Protein AF-V6KWU2-F1 (afdb_monomer_lite)

Foldseek 3Di:
DEFPAADPPQDTPDDPVVVVVPDPDYADGPPGVVVVVVVVVVVVVVVVVCVVVVD

Secondary structure (DSSP, 8-state):
------BTTTB-SS-HHHHHTT-SS---TTTSHHHHHHHHHHHHHHHHHHHHTT-

InterPro domains:
  IPR000672 Tetrahydrofolate dehydrogenase/cyclohydrolase [PR00085] (9-25)
  IPR000672 Tetrahydrofolate dehydrogenase/cyclohydrolase [PR00085] (26-44)
  IPR020631 Tetrahydrofolate dehydrogenase/cyclohydrolase, NAD(P)-binding domain [PF02882] (9-52)
  IPR020867 Tetrahydrofolate dehydrogenase/cyclohydrolase, conserved site [PS00767] (30-38)
  IPR036291 NAD(P)-binding domain superfamily [SSF51735] (10-52)

Sequence (55 aa):
MIDGGYNPGNAGDVDFGSAVERASLITPVPGGVGPMTIATLLEQTVAAAARQLGA

Structure (mmCIF, N/CA/C/O backbone):
data_AF-V6KWU2-F1
#
_entry.id   AF-V6KWU2-F1
#
loop_
_atom_site.group_PDB
_atom_site.id
_atom_site.type_symbol
_atom_site.label_atom_id
_atom_site.label_alt_id
_atom_site.label_comp_id
_atom_site.label_asym_id
_atom_site.label_entity_id
_atom_site.label_seq_id
_atom_site.pdbx_PDB_ins_code
_atom_site.Cartn_x
_atom_site.Cartn_y
_atom_site.Cartn_z
_atom_site.occupancy
_atom_site.B_iso_or_equiv
_atom_site.auth_seq_id
_atom_site.auth_comp_id
_atom_site.auth_asym_id
_atom_site.auth_atom_id
_atom_site.pdbx_PDB_model_num
ATOM 1 N N . MET A 1 1 ? -3.105 -3.890 -15.328 1.00 89.81 1 MET A N 1
ATOM 2 C CA . MET A 1 1 ? -2.008 -4.527 -14.587 1.00 89.81 1 MET A CA 1
ATOM 3 C C . MET A 1 1 ? -1.882 -3.849 -13.240 1.00 89.81 1 MET A C 1
ATOM 5 O O . MET A 1 1 ? -1.879 -2.625 -13.193 1.00 89.81 1 MET A O 1
ATOM 9 N N . ILE A 1 2 ? -1.839 -4.639 -12.172 1.00 93.62 2 ILE A N 1
ATOM 10 C CA . ILE A 1 2 ? -1.670 -4.154 -10.802 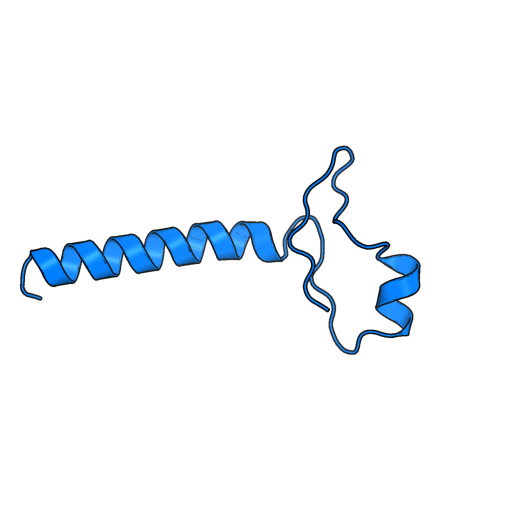1.00 93.62 2 ILE A CA 1
ATOM 11 C C . ILE A 1 2 ? -0.294 -4.616 -10.325 1.00 93.62 2 ILE A C 1
ATOM 13 O O . ILE A 1 2 ? 0.001 -5.805 -10.414 1.00 93.62 2 ILE A O 1
ATOM 17 N N . ASP A 1 3 ? 0.520 -3.677 -9.862 1.00 94.19 3 ASP A N 1
ATOM 18 C CA . ASP A 1 3 ? 1.862 -3.892 -9.327 1.00 94.19 3 ASP A CA 1
ATOM 19 C C . ASP A 1 3 ? 1.848 -3.576 -7.826 1.00 94.19 3 ASP A C 1
ATOM 21 O O . ASP A 1 3 ? 1.603 -2.437 -7.418 1.00 94.19 3 ASP A O 1
ATOM 25 N N . GLY A 1 4 ? 2.020 -4.619 -7.013 1.00 93.06 4 GLY A N 1
ATOM 26 C CA . GLY A 1 4 ? 2.061 -4.530 -5.552 1.00 93.06 4 GLY A CA 1
ATOM 27 C C . GLY A 1 4 ? 3.476 -4.443 -4.982 1.00 93.06 4 GLY A C 1
ATOM 28 O O . GLY A 1 4 ? 3.622 -4.330 -3.764 1.00 93.06 4 GLY A O 1
ATO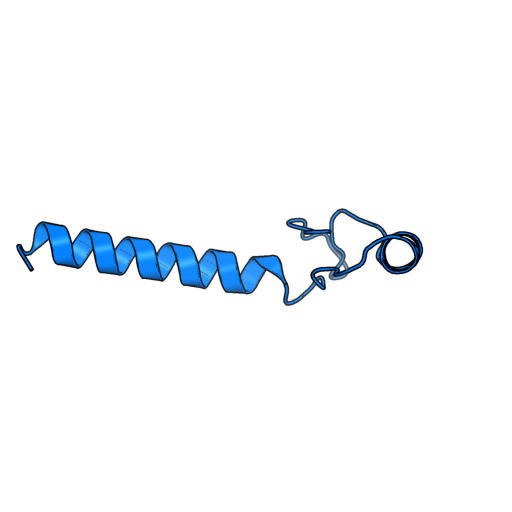M 29 N N . GLY A 1 5 ? 4.490 -4.511 -5.842 1.00 94.44 5 GLY A N 1
ATOM 30 C CA . GLY A 1 5 ? 5.891 -4.511 -5.466 1.00 94.44 5 GLY A CA 1
ATOM 31 C C . GLY A 1 5 ? 6.392 -3.154 -5.014 1.00 94.44 5 GLY A C 1
ATOM 32 O O . GLY A 1 5 ? 5.923 -2.106 -5.465 1.00 94.44 5 GLY A O 1
ATOM 33 N N . TYR A 1 6 ? 7.396 -3.172 -4.142 1.00 95.81 6 TYR A N 1
ATOM 34 C CA . TYR A 1 6 ? 8.187 -1.987 -3.838 1.00 95.81 6 TYR A CA 1
ATOM 35 C C . TYR A 1 6 ? 9.637 -2.378 -3.562 1.00 95.81 6 TYR A C 1
ATOM 37 O O . TYR A 1 6 ? 9.952 -2.987 -2.540 1.00 95.81 6 TYR A O 1
ATOM 45 N N . ASN A 1 7 ? 10.521 -1.987 -4.473 1.00 95.88 7 ASN A N 1
ATOM 46 C CA . ASN A 1 7 ? 11.934 -2.336 -4.487 1.00 95.88 7 ASN A CA 1
ATOM 47 C C . ASN A 1 7 ? 12.814 -1.069 -4.387 1.00 95.88 7 ASN A C 1
ATOM 49 O O . ASN A 1 7 ? 12.353 0.044 -4.682 1.00 95.88 7 ASN A O 1
ATOM 53 N N . PRO A 1 8 ? 14.092 -1.193 -3.968 1.00 94.94 8 PRO A N 1
ATOM 54 C CA . PRO A 1 8 ? 15.030 -0.072 -3.942 1.00 94.94 8 PRO A CA 1
ATOM 55 C C . PRO A 1 8 ? 15.089 0.667 -5.284 1.00 94.94 8 PRO A C 1
ATOM 57 O O . PRO A 1 8 ? 15.031 0.053 -6.345 1.00 94.94 8 PRO A O 1
ATOM 60 N N . GLY A 1 9 ? 15.213 1.994 -5.238 1.00 92.50 9 GLY A N 1
ATOM 61 C CA . GLY A 1 9 ? 15.127 2.827 -6.443 1.00 92.50 9 GLY A CA 1
ATOM 62 C C . GLY A 1 9 ? 13.695 3.171 -6.867 1.00 92.50 9 GLY A C 1
ATOM 63 O O . GLY A 1 9 ? 13.505 3.664 -7.973 1.00 92.50 9 GLY A O 1
ATOM 64 N N . ASN A 1 10 ? 12.709 2.969 -5.983 1.00 90.94 10 ASN A N 1
ATOM 65 C CA . ASN A 1 10 ? 11.292 3.282 -6.208 1.00 90.94 10 ASN A CA 1
ATOM 66 C C . ASN A 1 10 ? 10.677 2.495 -7.378 1.00 90.94 10 ASN A C 1
ATOM 68 O O . ASN A 1 10 ? 9.847 3.025 -8.112 1.00 90.94 10 ASN A O 1
ATOM 72 N N . ALA A 1 11 ? 11.098 1.242 -7.552 1.00 93.62 11 ALA A N 1
ATOM 73 C CA . ALA A 1 11 ? 10.622 0.361 -8.613 1.00 93.62 11 ALA A CA 1
ATOM 74 C C . ALA A 1 11 ? 9.562 -0.621 -8.093 1.00 93.62 11 ALA A C 1
ATOM 76 O O . ALA A 1 11 ? 9.609 -1.027 -6.931 1.00 93.62 11 ALA A O 1
ATOM 77 N N . GLY A 1 12 ? 8.622 -1.005 -8.956 1.00 93.75 12 GLY A N 1
ATOM 78 C CA . GLY A 1 12 ? 7.672 -2.089 -8.694 1.00 93.75 12 GLY A CA 1
ATOM 79 C C . GLY A 1 12 ? 8.261 -3.469 -8.988 1.00 93.75 12 GLY A C 1
ATOM 80 O O . GLY A 1 12 ? 9.473 -3.604 -9.184 1.00 93.75 12 GLY A O 1
ATOM 81 N N . ASP A 1 13 ? 7.416 -4.496 -9.011 1.00 95.94 13 ASP A N 1
ATOM 82 C CA . ASP A 1 13 ? 7.816 -5.859 -9.396 1.00 95.94 13 ASP A CA 1
ATOM 83 C C . ASP A 1 13 ? 7.834 -6.052 -10.916 1.00 95.94 13 ASP A C 1
ATOM 85 O O . ASP A 1 13 ? 8.385 -7.036 -11.419 1.00 95.94 13 ASP A O 1
ATOM 89 N N . VAL A 1 14 ? 7.227 -5.125 -11.658 1.00 93.62 14 VAL A N 1
ATOM 90 C CA . VAL A 1 14 ? 7.122 -5.202 -13.111 1.00 93.62 14 VAL A CA 1
ATOM 91 C C . VAL A 1 14 ? 7.902 -4.074 -13.779 1.00 93.62 14 VAL A C 1
ATOM 93 O O . VAL A 1 14 ? 7.919 -2.933 -13.319 1.00 93.62 14 VAL A O 1
ATOM 96 N N . ASP A 1 15 ? 8.516 -4.382 -14.923 1.00 94.44 15 ASP A N 1
ATOM 97 C CA . ASP A 1 15 ? 9.049 -3.357 -15.816 1.00 94.44 15 ASP A CA 1
ATOM 98 C C . ASP A 1 15 ? 7.908 -2.520 -16.417 1.00 94.44 15 ASP A C 1
ATOM 100 O O . ASP A 1 15 ? 7.138 -2.980 -17.264 1.00 94.44 15 ASP A O 1
ATOM 104 N N . PHE A 1 16 ? 7.819 -1.263 -15.984 1.00 92.88 16 PHE A N 1
ATOM 105 C CA . PHE A 1 16 ? 6.784 -0.331 -16.420 1.00 92.88 16 PHE A CA 1
ATOM 106 C C . PHE A 1 16 ? 6.820 -0.088 -17.937 1.00 92.88 16 PHE A C 1
ATOM 108 O O . PHE A 1 16 ? 5.763 0.042 -18.557 1.00 92.88 16 PHE A O 1
ATOM 115 N N . GLY A 1 17 ? 8.018 -0.053 -18.535 1.00 93.44 17 GLY A N 1
ATOM 116 C CA . GLY A 1 17 ? 8.208 0.275 -19.948 1.00 93.44 17 GLY A CA 1
ATOM 117 C C . GLY A 1 17 ? 7.592 -0.765 -20.878 1.00 93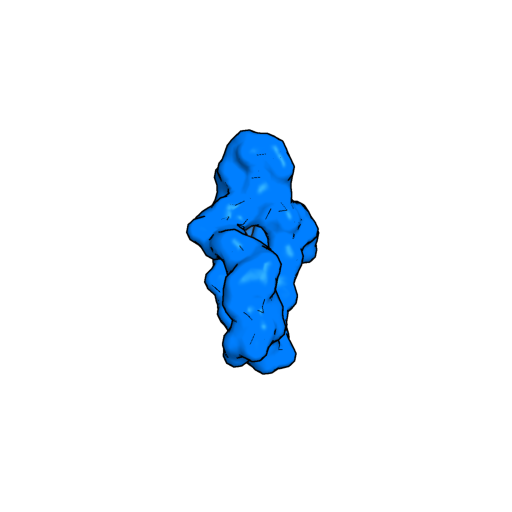.44 17 GLY A C 1
ATOM 118 O O . GLY A 1 17 ? 6.773 -0.427 -21.727 1.00 93.44 17 GLY A O 1
ATOM 119 N N . SER A 1 18 ? 7.918 -2.042 -20.688 1.00 94.75 18 SER A N 1
ATOM 120 C CA . SER A 1 18 ? 7.308 -3.113 -21.488 1.00 94.75 18 SER A CA 1
ATOM 121 C C . SER A 1 18 ? 5.838 -3.362 -21.138 1.00 94.75 18 SER A C 1
ATOM 123 O O . SER A 1 18 ? 5.045 -3.768 -21.993 1.00 94.75 18 SER A O 1
ATOM 125 N N . ALA A 1 19 ? 5.438 -3.123 -19.889 1.00 93.81 19 ALA A N 1
ATOM 126 C CA . ALA A 1 19 ? 4.082 -3.420 -19.457 1.00 93.81 19 ALA A CA 1
ATOM 127 C C . ALA A 1 19 ? 3.041 -2.393 -19.917 1.00 93.81 19 ALA A C 1
ATOM 129 O O . ALA A 1 19 ? 1.902 -2.782 -20.195 1.00 93.81 19 ALA A O 1
ATOM 130 N N . VAL A 1 20 ? 3.402 -1.110 -20.032 1.00 94.50 20 VAL A N 1
ATOM 131 C CA . VAL A 1 20 ? 2.467 -0.062 -20.484 1.00 94.50 20 VAL A CA 1
ATOM 132 C C . VAL A 1 20 ? 2.035 -0.254 -21.941 1.00 94.50 20 VAL A C 1
ATOM 134 O O . VAL A 1 20 ? 0.925 0.122 -22.301 1.00 94.50 20 VAL A O 1
ATOM 137 N N . GLU A 1 21 ? 2.854 -0.911 -22.766 1.00 95.75 21 GLU A N 1
ATOM 138 C CA . GLU A 1 21 ? 2.507 -1.224 -24.160 1.00 95.75 21 GLU A CA 1
ATOM 139 C C . GLU A 1 21 ? 1.370 -2.249 -24.275 1.00 95.75 21 GLU A C 1
ATOM 141 O O . GLU A 1 21 ? 0.648 -2.281 -25.272 1.00 95.75 21 GLU A O 1
ATOM 146 N N . ARG A 1 22 ? 1.213 -3.113 -23.264 1.00 94.31 22 ARG A N 1
ATOM 147 C CA . ARG A 1 22 ? 0.240 -4.217 -23.277 1.00 94.31 22 ARG A CA 1
ATOM 148 C C . ARG A 1 22 ? -0.946 -3.981 -22.353 1.00 94.31 22 ARG A C 1
ATOM 150 O O . ARG A 1 22 ? -2.031 -4.505 -22.599 1.00 94.31 22 ARG A O 1
ATOM 157 N N . ALA A 1 23 ? -0.740 -3.264 -21.255 1.00 94.06 23 ALA A N 1
ATOM 158 C CA . ALA A 1 23 ? -1.761 -3.062 -20.245 1.00 94.06 23 ALA A CA 1
ATOM 159 C C . ALA A 1 23 ? -2.717 -1.931 -20.648 1.00 94.06 23 ALA A C 1
ATOM 161 O O . ALA A 1 23 ? -2.291 -0.823 -20.945 1.00 94.06 23 ALA A O 1
ATOM 162 N N . SER A 1 24 ? -4.027 -2.177 -20.567 1.00 95.94 24 SER A N 1
ATOM 163 C CA . SER A 1 24 ? -5.038 -1.122 -20.747 1.00 95.94 24 SER A CA 1
ATOM 164 C C . SER A 1 24 ? -5.009 -0.070 -19.632 1.00 95.94 24 SER A C 1
ATOM 166 O O . SER A 1 24 ? -5.343 1.086 -19.858 1.00 95.94 24 SER A O 1
ATOM 168 N N . LEU A 1 25 ? -4.611 -0.479 -18.425 1.00 95.69 25 LEU A N 1
ATOM 169 C CA . LEU A 1 25 ? -4.385 0.358 -17.248 1.00 95.69 25 LEU A CA 1
ATOM 170 C C . LEU A 1 25 ? -3.219 -0.231 -16.452 1.00 95.69 25 LEU A C 1
ATOM 172 O O . LEU A 1 25 ? -3.091 -1.456 -16.383 1.00 95.69 25 LEU A O 1
ATOM 176 N N . ILE A 1 26 ? -2.405 0.605 -15.813 1.00 94.88 26 ILE A N 1
ATOM 177 C CA . ILE A 1 26 ? -1.252 0.187 -15.006 1.00 94.88 26 ILE A CA 1
ATOM 178 C C . ILE A 1 26 ? -1.176 1.021 -13.724 1.00 94.88 26 ILE A C 1
ATOM 180 O O . ILE A 1 26 ? -1.367 2.235 -13.761 1.00 94.88 26 ILE A O 1
ATOM 184 N N . THR A 1 27 ? -0.928 0.381 -12.581 1.00 95.31 27 THR A N 1
ATOM 185 C CA . THR A 1 27 ? -0.690 1.098 -11.319 1.00 95.31 27 THR A CA 1
ATOM 186 C C . THR A 1 27 ? 0.759 1.578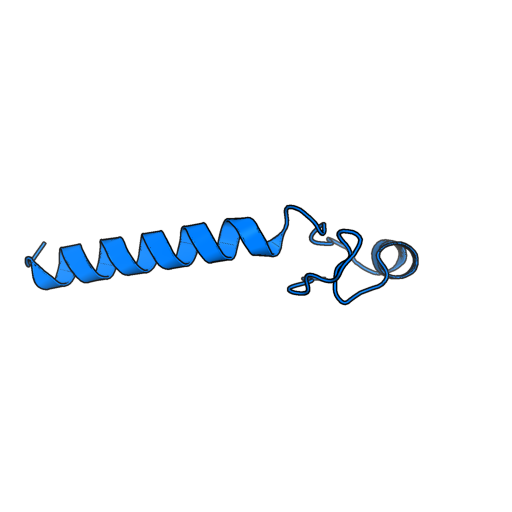 -11.258 1.00 95.31 27 THR A C 1
ATOM 188 O O . THR A 1 27 ? 1.655 0.745 -11.399 1.00 95.31 27 THR A O 1
ATOM 191 N N . PRO A 1 28 ? 1.018 2.875 -11.029 1.00 92.62 28 PRO A N 1
ATOM 192 C CA . PRO A 1 28 ? 2.380 3.372 -10.913 1.00 92.62 28 PRO A CA 1
ATOM 193 C C . PRO A 1 28 ? 3.019 2.909 -9.602 1.00 92.62 28 PRO A C 1
ATOM 195 O O . PRO A 1 28 ? 2.353 2.798 -8.570 1.00 92.62 28 PRO A O 1
ATOM 198 N N . VAL A 1 29 ? 4.329 2.702 -9.629 1.00 93.94 29 VAL A N 1
ATOM 199 C CA . VAL A 1 29 ? 5.147 2.573 -8.423 1.00 93.94 29 VAL A CA 1
ATOM 200 C C . VAL A 1 29 ? 6.219 3.661 -8.502 1.00 93.94 29 VAL A C 1
ATOM 202 O O . VAL A 1 29 ? 6.942 3.699 -9.497 1.00 93.94 29 VAL A O 1
ATOM 205 N N . PRO A 1 30 ? 6.297 4.584 -7.523 1.00 91.31 30 PRO A N 1
ATOM 206 C CA . PRO A 1 30 ? 5.460 4.702 -6.324 1.00 91.31 30 PRO A CA 1
ATOM 207 C C . PRO A 1 30 ? 4.055 5.279 -6.610 1.00 91.31 30 PRO A C 1
ATOM 209 O O . PRO A 1 30 ? 3.810 5.882 -7.650 1.00 91.31 30 PRO A O 1
ATOM 212 N N . GLY A 1 31 ? 3.136 5.142 -5.644 1.00 89.12 31 GLY A N 1
ATOM 213 C CA . GLY A 1 31 ? 1.844 5.854 -5.639 1.00 89.12 31 GLY A CA 1
ATOM 214 C C . GLY A 1 31 ? 0.609 5.049 -6.064 1.00 89.12 31 GLY A C 1
ATOM 215 O O . GLY A 1 31 ? -0.496 5.572 -5.982 1.00 89.12 31 GLY A O 1
ATOM 216 N N . GLY A 1 32 ? 0.773 3.793 -6.479 1.00 92.56 32 GLY A N 1
ATOM 217 C CA . GLY A 1 32 ? -0.323 2.892 -6.837 1.00 92.56 32 GLY A CA 1
ATOM 218 C C . GLY A 1 32 ? -0.896 2.143 -5.635 1.00 92.56 32 GLY A C 1
ATOM 219 O O . GLY A 1 32 ? -1.720 2.664 -4.887 1.00 92.56 32 GLY A O 1
ATOM 220 N N . VAL A 1 33 ? -0.472 0.892 -5.449 1.00 94.81 33 VAL A N 1
ATOM 221 C CA . VAL A 1 33 ? -1.064 -0.014 -4.448 1.00 94.81 33 VAL A CA 1
ATOM 222 C C . VAL A 1 33 ? -0.735 0.399 -3.009 1.00 94.81 33 VAL A C 1
ATOM 224 O O . VAL A 1 33 ? -1.590 0.286 -2.138 1.00 94.81 33 VAL A O 1
ATOM 227 N N . GLY A 1 34 ? 0.461 0.939 -2.749 1.00 94.38 34 GLY A N 1
ATOM 228 C CA . GLY A 1 34 ? 0.916 1.297 -1.396 1.00 94.38 34 GLY A CA 1
ATOM 229 C C . GLY A 1 34 ? -0.051 2.199 -0.607 1.00 94.38 34 GLY A C 1
ATOM 230 O O . GLY A 1 34 ? -0.485 1.800 0.477 1.00 94.38 34 GLY A O 1
ATOM 231 N N . PRO A 1 35 ? -0.438 3.382 -1.128 1.00 95.38 35 PRO A N 1
ATOM 232 C CA . PRO A 1 35 ? -1.413 4.252 -0.464 1.00 95.38 35 PRO A CA 1
ATOM 233 C C . PRO A 1 35 ? -2.774 3.584 -0.231 1.00 95.38 35 PRO A C 1
ATOM 235 O O . PRO A 1 35 ? -3.372 3.764 0.830 1.00 95.38 35 PRO A O 1
ATOM 238 N N . MET A 1 36 ? -3.240 2.774 -1.188 1.00 96.31 36 MET A N 1
ATOM 239 C CA . MET A 1 36 ? -4.509 2.056 -1.061 1.00 96.31 36 MET A CA 1
ATOM 240 C C . MET A 1 36 ? -4.454 0.984 0.026 1.00 96.31 36 MET A C 1
ATOM 242 O O . MET A 1 36 ? -5.397 0.882 0.801 1.00 96.31 36 MET A O 1
ATOM 246 N N . THR A 1 37 ? -3.346 0.251 0.165 1.00 95.75 37 THR A N 1
ATOM 247 C CA . THR A 1 37 ? -3.180 -0.742 1.239 1.00 95.75 37 THR A CA 1
ATOM 248 C C . THR A 1 37 ? -3.326 -0.108 2.623 1.00 95.75 37 THR A C 1
ATOM 250 O O . THR A 1 37 ? -4.020 -0.651 3.482 1.00 95.75 37 THR A O 1
ATOM 253 N N . ILE A 1 38 ? -2.715 1.062 2.835 1.00 97.31 38 ILE A N 1
ATOM 254 C CA . ILE A 1 38 ? -2.818 1.798 4.105 1.00 97.31 38 ILE A CA 1
ATOM 255 C C . ILE A 1 38 ? -4.262 2.253 4.336 1.00 97.31 38 ILE A C 1
ATOM 257 O O . ILE A 1 38 ? -4.814 2.021 5.411 1.00 97.31 38 ILE A O 1
ATOM 261 N N . ALA A 1 39 ? -4.884 2.871 3.329 1.00 97.62 39 ALA A N 1
ATOM 262 C CA . ALA A 1 39 ? -6.260 3.348 3.430 1.00 97.62 39 ALA A CA 1
ATOM 263 C C . ALA A 1 39 ? -7.243 2.208 3.740 1.00 97.62 39 ALA A C 1
ATOM 265 O O . ALA A 1 39 ? -8.049 2.331 4.660 1.00 97.62 39 ALA A O 1
ATOM 266 N N . THR A 1 40 ? -7.133 1.079 3.038 1.00 98.06 40 THR A N 1
ATOM 267 C CA . THR A 1 40 ? -8.004 -0.085 3.239 1.00 98.06 40 THR A CA 1
ATOM 268 C C . THR A 1 40 ? -7.818 -0.698 4.623 1.00 98.06 40 THR A C 1
ATOM 270 O O . THR A 1 40 ? -8.808 -1.017 5.280 1.00 98.06 40 THR A O 1
ATOM 273 N N . LEU A 1 41 ? -6.583 -0.808 5.123 1.00 98.44 41 LEU A N 1
ATOM 274 C CA . LEU A 1 41 ? -6.349 -1.283 6.488 1.00 98.44 41 LEU A CA 1
ATOM 275 C C . LEU A 1 41 ? -7.041 -0.380 7.522 1.00 98.44 41 LEU A C 1
ATOM 277 O O . LEU A 1 41 ? -7.671 -0.876 8.461 1.00 98.44 41 LEU A O 1
ATOM 281 N N . LEU A 1 42 ? -6.944 0.941 7.353 1.00 98.56 42 LEU A N 1
ATOM 282 C CA . LEU A 1 42 ? -7.589 1.902 8.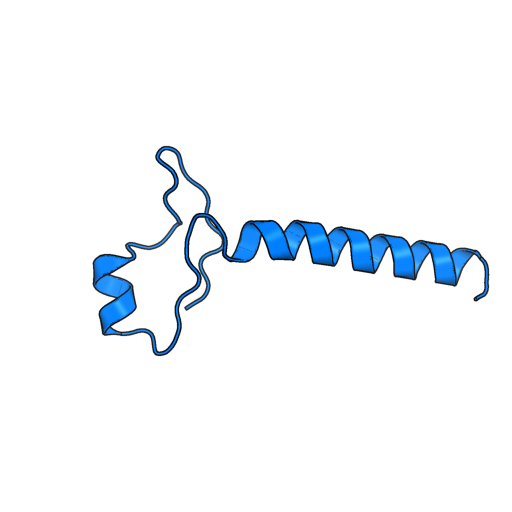247 1.00 98.56 42 LEU A CA 1
ATOM 283 C C . LEU A 1 42 ? -9.114 1.819 8.161 1.00 98.56 42 LEU A C 1
ATOM 285 O O . LEU A 1 42 ? -9.776 1.779 9.196 1.00 98.56 42 LEU A O 1
ATOM 289 N N . GLU A 1 43 ? -9.669 1.721 6.956 1.00 98.50 43 GLU A N 1
ATOM 290 C CA . GLU A 1 43 ? -11.105 1.536 6.739 1.00 98.50 43 GLU A CA 1
ATOM 291 C C . GLU A 1 43 ? -11.616 0.274 7.446 1.00 98.50 43 GLU A C 1
ATOM 293 O O . GLU A 1 43 ? -12.585 0.325 8.208 1.00 98.50 43 GLU A O 1
ATOM 298 N N . GLN A 1 44 ? -10.923 -0.853 7.269 1.00 98.44 44 GLN A N 1
ATOM 299 C CA . GLN A 1 44 ? -11.278 -2.115 7.914 1.00 98.44 44 GLN A CA 1
ATOM 300 C C . GLN A 1 44 ? -11.165 -2.031 9.441 1.00 98.44 44 GLN A C 1
ATOM 302 O O . GLN A 1 44 ? -12.011 -2.585 10.148 1.00 98.44 44 GLN A O 1
ATOM 307 N N . THR A 1 45 ? -10.157 -1.319 9.949 1.00 98.19 45 THR A N 1
ATOM 308 C CA . THR A 1 45 ? -9.961 -1.085 11.387 1.00 98.19 45 THR A CA 1
ATOM 309 C C . THR A 1 45 ? -11.103 -0.254 11.972 1.00 98.19 45 THR A C 1
ATOM 311 O O . THR A 1 45 ? -11.676 -0.635 12.993 1.00 98.19 45 THR A O 1
ATOM 314 N N . VAL A 1 46 ? -11.494 0.836 11.303 1.00 98.31 46 VAL A N 1
ATOM 315 C CA . VAL A 1 46 ? -12.628 1.680 11.715 1.00 98.31 46 VAL A CA 1
ATOM 316 C C . VAL A 1 46 ? -13.932 0.884 11.690 1.00 98.31 46 VAL A C 1
ATOM 318 O O . VAL A 1 46 ? -14.681 0.903 12.667 1.00 98.31 46 VAL A O 1
ATOM 321 N N . ALA A 1 47 ? -14.184 0.125 10.622 1.00 98.12 47 ALA A N 1
ATOM 322 C CA . ALA A 1 47 ? -15.372 -0.716 10.517 1.00 98.12 47 ALA A CA 1
ATOM 323 C C . ALA A 1 47 ? -15.418 -1.798 11.611 1.00 98.12 47 ALA A C 1
ATOM 325 O O . ALA A 1 47 ? -16.486 -2.099 12.145 1.00 98.12 47 ALA A O 1
ATOM 326 N N . ALA A 1 48 ? -14.274 -2.389 11.970 1.00 98.19 48 ALA A N 1
ATOM 327 C CA . ALA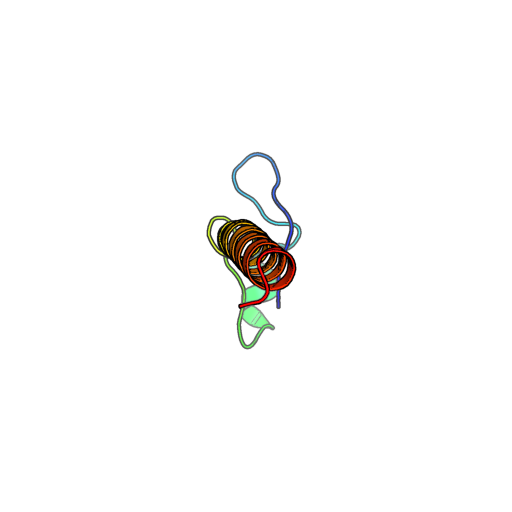 A 1 48 ? -14.193 -3.359 13.059 1.00 98.19 48 ALA A CA 1
ATOM 328 C C . ALA A 1 48 ? -14.485 -2.718 14.424 1.00 98.19 48 ALA A C 1
ATOM 330 O O . ALA A 1 48 ? -15.268 -3.279 15.190 1.00 98.19 48 ALA A O 1
ATOM 331 N N . ALA A 1 49 ? -13.920 -1.539 14.695 1.00 98.19 49 ALA A N 1
ATOM 332 C CA . ALA A 1 49 ? -14.174 -0.795 15.926 1.00 98.19 49 ALA A CA 1
ATOM 333 C C . ALA A 1 49 ? -15.655 -0.392 16.058 1.00 98.19 49 ALA A C 1
ATOM 335 O O . ALA A 1 49 ? -16.251 -0.593 17.113 1.00 98.19 49 ALA A O 1
ATOM 336 N N . ALA A 1 50 ? -16.277 0.097 14.978 1.00 97.81 50 ALA A N 1
ATOM 337 C CA . ALA A 1 50 ? -17.704 0.427 14.959 1.00 97.81 50 ALA A CA 1
ATOM 338 C C . ALA A 1 50 ? -18.584 -0.790 15.304 1.00 97.81 50 ALA A C 1
ATOM 340 O O . ALA A 1 50 ? -19.443 -0.700 16.182 1.00 97.81 50 ALA A O 1
ATOM 341 N N . ARG A 1 51 ? -18.296 -1.957 14.705 1.00 97.25 51 ARG A N 1
ATOM 342 C CA . ARG A 1 51 ? -19.007 -3.215 15.006 1.00 97.25 51 ARG A CA 1
ATOM 343 C C . ARG A 1 51 ? -18.843 -3.663 16.459 1.00 97.25 51 ARG A C 1
ATOM 345 O O . ARG A 1 51 ? -19.783 -4.200 17.034 1.00 97.25 51 ARG A O 1
ATOM 352 N N . GLN A 1 52 ? -17.669 -3.463 17.060 1.00 96.12 52 GLN A N 1
ATOM 353 C CA . GLN A 1 52 ? -17.430 -3.809 18.469 1.00 96.12 52 GLN A CA 1
ATOM 354 C C . GLN A 1 52 ? -18.205 -2.907 19.437 1.00 96.12 52 GLN A C 1
ATOM 356 O O . GLN A 1 52 ? -18.581 -3.356 20.517 1.00 96.12 52 GLN A O 1
ATOM 361 N N . LEU A 1 53 ? -18.458 -1.658 19.046 1.00 95.00 53 LEU A N 1
ATOM 362 C CA . LEU A 1 53 ? -19.223 -0.685 19.826 1.00 95.00 53 LEU A CA 1
ATOM 363 C C . LEU A 1 53 ? -20.744 -0.796 19.612 1.00 95.00 53 LEU A C 1
ATOM 365 O O . LEU A 1 53 ? -21.495 -0.060 20.247 1.00 95.00 53 LEU A O 1
ATOM 369 N N . GLY A 1 54 ? -21.200 -1.723 18.761 1.00 83.88 54 GLY A N 1
ATOM 370 C CA . GLY A 1 54 ? -22.620 -1.964 18.499 1.00 83.88 54 GLY A CA 1
ATOM 371 C C . GLY A 1 54 ? -23.299 -0.895 17.638 1.00 83.88 54 GLY A C 1
ATOM 372 O O . GLY A 1 54 ? -24.516 -0.742 17.742 1.00 83.88 54 GLY A O 1
ATOM 373 N N . ALA A 1 55 ? -22.524 -0.151 16.840 1.00 60.38 55 ALA A N 1
ATOM 374 C CA . ALA A 1 55 ? -23.039 0.768 15.823 1.00 60.38 55 ALA A CA 1
ATOM 375 C C . ALA A 1 55 ? -23.516 0.028 14.564 1.00 60.38 55 ALA A C 1
ATOM 377 O O . ALA A 1 55 ? -22.909 -1.016 14.219 1.00 60.38 55 ALA A O 1
#

Organism: NCBI:txid1352936

pLDDT: mean 94.3, std 5.34, range [60.38, 98.56]

Radius of gyration: 15.84 Å; chains: 1; bounding box: 38×12×44 Å